Protein AF-A0A957TA31-F1 (afdb_monomer_lite)

Secondary structure (DSSP, 8-state):
--EEEEE--TT---SS-HHHHHHHHTTPEEEEEEE--HHHHTSS---HHHHHHHHHHHHHHHHHHHHTT-EEEEE--SSSGGG--

Structure (mmCIF, N/CA/C/O backbone):
data_AF-A0A957TA31-F1
#
_entry.id   AF-A0A957TA31-F1
#
loop_
_atom_site.group_PDB
_atom_site.id
_atom_site.type_symbol
_atom_site.label_atom_id
_atom_site.label_alt_id
_atom_site.label_comp_id
_atom_site.label_asym_id
_atom_site.label_entity_id
_atom_site.label_seq_id
_atom_site.pdbx_PDB_ins_code
_atom_site.Cartn_x
_atom_site.Cartn_y
_atom_site.Cartn_z
_atom_site.occupancy
_atom_site.B_iso_or_equiv
_atom_site.auth_seq_id
_atom_site.auth_comp_id
_atom_site.auth_asym_id
_atom_site.auth_atom_id
_atom_site.pdbx_PDB_model_num
ATOM 1 N N . MET A 1 1 ? -19.043 -6.847 13.573 1.00 64.00 1 MET A N 1
ATOM 2 C CA . MET A 1 1 ? -18.025 -5.855 13.169 1.00 64.00 1 MET A CA 1
ATOM 3 C C . MET A 1 1 ? -17.789 -6.034 11.684 1.00 64.00 1 MET A C 1
ATOM 5 O O . MET A 1 1 ? -17.681 -7.175 11.248 1.00 64.00 1 MET A O 1
ATOM 9 N N . THR A 1 2 ? -17.796 -4.958 10.905 1.00 83.75 2 THR A N 1
ATOM 10 C CA . THR A 1 2 ? -17.469 -4.997 9.473 1.00 83.75 2 THR A CA 1
ATOM 11 C C . THR A 1 2 ? -15.955 -5.000 9.290 1.00 83.75 2 THR A C 1
ATOM 13 O O . THR A 1 2 ? -15.259 -4.244 9.963 1.00 83.75 2 THR A O 1
ATOM 16 N N . CYS A 1 3 ? -15.447 -5.833 8.382 1.00 90.62 3 CYS A N 1
ATOM 17 C CA . CYS A 1 3 ? -14.061 -5.751 7.927 1.00 90.62 3 CYS A CA 1
ATOM 18 C C . CYS A 1 3 ? -14.010 -4.861 6.679 1.00 90.62 3 CYS A C 1
ATOM 20 O O . CYS A 1 3 ? -14.781 -5.081 5.744 1.00 90.62 3 CYS A O 1
ATOM 22 N N . LEU A 1 4 ? -13.137 -3.855 6.672 1.00 95.75 4 LEU A N 1
ATOM 23 C CA . LEU A 1 4 ? -12.916 -2.962 5.537 1.00 95.75 4 LEU A CA 1
ATOM 24 C C . LEU A 1 4 ? -11.504 -3.162 4.993 1.00 95.75 4 LEU A C 1
ATOM 26 O O . LEU A 1 4 ? -10.522 -3.054 5.726 1.00 95.75 4 LEU A O 1
ATOM 30 N N . THR A 1 5 ? -11.411 -3.425 3.688 1.00 95.88 5 THR A N 1
ATOM 31 C CA 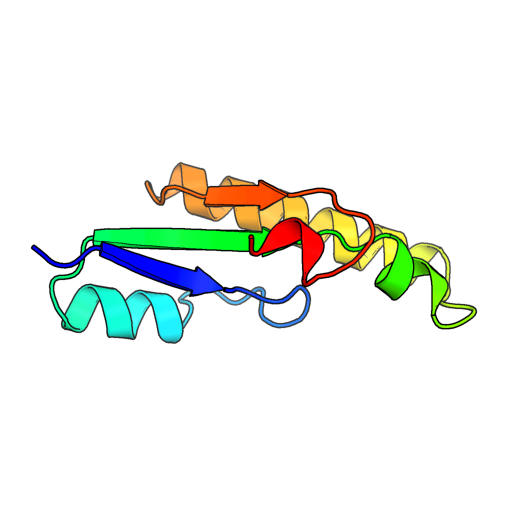. THR A 1 5 ? -10.128 -3.483 2.979 1.00 95.88 5 THR A CA 1
ATOM 32 C C . THR A 1 5 ? -9.806 -2.111 2.394 1.00 95.88 5 THR A C 1
ATOM 34 O O . THR A 1 5 ? -10.525 -1.618 1.525 1.00 95.88 5 THR A O 1
ATOM 37 N N . VAL A 1 6 ? -8.725 -1.492 2.862 1.00 96.81 6 VAL A N 1
ATOM 38 C CA . VAL A 1 6 ? -8.232 -0.193 2.393 1.00 96.81 6 VAL A CA 1
ATOM 39 C C . VAL A 1 6 ? -7.072 -0.422 1.428 1.00 96.81 6 VAL A C 1
ATOM 41 O O . VAL A 1 6 ? -6.005 -0.901 1.814 1.00 96.81 6 VAL A O 1
ATOM 44 N N . TRP A 1 7 ? -7.269 -0.071 0.157 1.00 97.62 7 TRP A N 1
ATOM 45 C CA . TRP A 1 7 ? -6.210 -0.122 -0.852 1.00 97.62 7 TRP A CA 1
ATOM 46 C C . TRP A 1 7 ? -5.360 1.150 -0.792 1.00 97.62 7 TRP A C 1
ATOM 48 O O . TRP A 1 7 ? -5.856 2.236 -1.085 1.00 97.62 7 TRP A O 1
ATOM 58 N N . ILE A 1 8 ? -4.081 1.010 -0.428 1.00 97.94 8 ILE A N 1
ATOM 59 C CA . ILE A 1 8 ? -3.117 2.118 -0.403 1.00 97.94 8 ILE A CA 1
ATOM 60 C C . ILE A 1 8 ? -2.199 2.030 -1.625 1.00 97.94 8 ILE A C 1
ATOM 62 O O . ILE A 1 8 ? -1.540 1.014 -1.880 1.00 97.94 8 ILE A O 1
ATOM 66 N N . LEU A 1 9 ? -2.149 3.118 -2.395 1.00 97.00 9 LEU A N 1
ATOM 67 C CA . LEU A 1 9 ? -1.309 3.245 -3.582 1.00 97.00 9 LEU A CA 1
ATOM 68 C C . LEU A 1 9 ? 0.121 3.683 -3.229 1.00 97.00 9 LEU A C 1
ATOM 70 O O . LEU A 1 9 ? 0.393 4.269 -2.184 1.00 97.00 9 LEU A O 1
ATOM 74 N N . GLY A 1 10 ? 1.065 3.420 -4.137 1.00 95.88 10 GLY A N 1
ATOM 75 C CA . GLY A 1 10 ? 2.487 3.719 -3.916 1.00 95.88 10 GLY A CA 1
ATOM 76 C C . GLY A 1 10 ? 2.844 5.208 -3.814 1.00 95.88 10 GLY A C 1
ATOM 77 O O . GLY A 1 10 ? 3.962 5.535 -3.432 1.00 95.88 10 GLY A O 1
ATOM 78 N N . ASP A 1 11 ? 1.922 6.099 -4.163 1.00 95.31 11 ASP A N 1
ATOM 79 C CA . ASP A 1 11 ? 2.002 7.556 -4.031 1.00 95.31 11 ASP A CA 1
ATOM 80 C C . ASP A 1 11 ? 1.210 8.109 -2.828 1.00 95.31 11 ASP A C 1
ATOM 82 O O . ASP A 1 11 ? 1.229 9.314 -2.591 1.00 95.31 11 ASP A O 1
ATOM 86 N N . GLN A 1 12 ? 0.576 7.243 -2.030 1.00 97.62 12 GLN A N 1
ATOM 87 C CA . GLN A 1 12 ? -0.240 7.590 -0.857 1.00 97.62 12 GLN A CA 1
ATOM 88 C C . GLN A 1 12 ? 0.447 7.213 0.470 1.00 97.62 12 GLN A C 1
ATOM 90 O O . GLN A 1 12 ? -0.205 6.904 1.462 1.00 97.62 12 GLN A O 1
ATOM 95 N N . LEU A 1 13 ? 1.781 7.215 0.507 1.00 97.31 13 LEU A N 1
ATOM 96 C CA . LEU A 1 13 ? 2.573 6.749 1.654 1.00 97.31 13 LEU A CA 1
ATOM 97 C C . LEU A 1 13 ? 2.668 7.825 2.754 1.00 97.31 13 LEU A C 1
ATOM 99 O O . LEU A 1 13 ? 3.739 8.368 3.022 1.00 97.31 13 LEU A O 1
ATOM 103 N N . ILE A 1 14 ? 1.522 8.169 3.346 1.00 95.31 14 ILE A N 1
ATOM 104 C CA . ILE A 1 14 ? 1.353 9.235 4.346 1.00 95.31 14 ILE A CA 1
ATOM 105 C C . ILE A 1 14 ? 0.874 8.698 5.696 1.00 95.31 14 ILE A C 1
ATOM 107 O O . ILE A 1 14 ? 0.237 7.646 5.769 1.00 95.31 14 ILE A O 1
ATOM 111 N N . ILE A 1 15 ? 1.224 9.411 6.770 1.00 87.75 15 ILE A N 1
ATOM 112 C CA . ILE A 1 15 ? 1.006 9.000 8.162 1.00 87.75 15 ILE A CA 1
ATOM 113 C C . ILE A 1 15 ? 0.615 10.241 8.985 1.00 87.75 15 ILE A C 1
ATOM 115 O O . ILE A 1 15 ? 1.423 11.169 9.056 1.00 87.75 15 ILE A O 1
ATOM 119 N N . PRO A 1 16 ? -0.578 10.278 9.613 1.00 91.31 16 PRO A N 1
ATOM 120 C CA . PRO A 1 16 ? -1.664 9.296 9.500 1.00 91.31 16 PRO A CA 1
ATOM 121 C C . PRO A 1 16 ? -2.236 9.214 8.071 1.00 91.31 16 PRO A C 1
ATOM 123 O O . PRO A 1 16 ? -2.166 10.175 7.305 1.00 91.31 16 PRO A O 1
ATOM 126 N N . HIS A 1 17 ? -2.793 8.056 7.702 1.00 97.06 17 HIS A N 1
ATOM 127 C CA . HIS A 1 17 ? -3.424 7.859 6.394 1.00 97.06 17 HIS A CA 1
ATOM 128 C C . HIS A 1 17 ? -4.942 8.071 6.501 1.00 97.06 17 HIS A C 1
ATOM 130 O O . HIS A 1 17 ? -5.598 7.317 7.221 1.00 97.06 17 HIS A O 1
ATOM 136 N N . PRO A 1 18 ? -5.543 9.020 5.757 1.00 96.81 18 PRO A N 1
ATOM 137 C CA . PRO A 1 18 ? -6.927 9.441 5.982 1.00 96.81 18 PRO A CA 1
ATOM 138 C C . PRO A 1 18 ? -7.951 8.318 5.771 1.00 96.81 18 PRO A C 1
ATOM 140 O O . PRO A 1 18 ? -8.945 8.261 6.484 1.00 96.81 18 PRO A O 1
ATOM 143 N N . ALA A 1 19 ? -7.700 7.383 4.846 1.00 96.38 19 ALA A N 1
ATOM 144 C CA . ALA A 1 19 ? -8.598 6.243 4.640 1.00 96.38 19 ALA A CA 1
ATOM 145 C C . ALA A 1 19 ? -8.516 5.175 5.751 1.00 96.38 19 ALA A C 1
ATOM 147 O O . ALA A 1 19 ? -9.457 4.402 5.896 1.00 96.38 19 ALA A O 1
ATOM 148 N N . LEU A 1 20 ? -7.418 5.125 6.523 1.00 96.25 20 LEU A N 1
ATOM 149 C CA . LEU A 1 20 ? -7.328 4.258 7.706 1.00 96.25 20 LEU A CA 1
ATOM 150 C C . LEU A 1 20 ? -8.087 4.909 8.864 1.00 96.25 20 LEU A C 1
ATOM 152 O O . LEU A 1 20 ? -8.996 4.290 9.402 1.00 96.25 20 LEU A O 1
ATOM 156 N N . THR A 1 21 ? -7.813 6.192 9.131 1.00 95.88 21 THR A N 1
ATOM 157 C CA . THR A 1 21 ? -8.519 6.992 10.145 1.00 95.88 21 THR A CA 1
ATOM 158 C C . THR A 1 21 ? -10.035 6.963 9.943 1.00 95.88 21 THR A C 1
ATOM 160 O O . THR A 1 21 ? -10.769 6.648 10.870 1.00 95.88 21 THR A O 1
ATOM 163 N N . TRP A 1 22 ? -10.518 7.179 8.715 1.00 96.00 22 TRP A N 1
ATOM 164 C CA . TRP A 1 22 ? -11.951 7.099 8.420 1.00 96.00 22 TRP A CA 1
ATOM 165 C C . TRP A 1 22 ? -12.549 5.709 8.700 1.00 96.00 22 TRP A C 1
ATOM 167 O O . TRP A 1 22 ? -13.664 5.607 9.212 1.00 96.00 22 TRP A O 1
ATOM 177 N N . ALA A 1 23 ? -11.827 4.630 8.378 1.00 94.88 23 ALA A N 1
ATOM 178 C CA . ALA A 1 23 ? -12.297 3.262 8.601 1.00 94.88 23 ALA A CA 1
ATOM 179 C C . ALA A 1 23 ? -12.306 2.885 10.098 1.00 94.88 23 ALA A C 1
ATOM 181 O O . ALA A 1 23 ? -13.217 2.191 10.553 1.00 94.88 23 ALA A O 1
ATOM 182 N N . GLU A 1 24 ? -11.343 3.395 10.869 1.00 93.06 24 GLU A N 1
ATOM 183 C CA . GLU A 1 24 ? -11.297 3.301 12.334 1.00 93.06 24 GLU A CA 1
ATOM 184 C C . GLU A 1 24 ? -12.458 4.066 12.984 1.00 93.06 24 GLU A C 1
ATOM 186 O O . GLU A 1 24 ? -13.119 3.535 13.876 1.00 93.06 24 GLU A O 1
ATOM 191 N N . GLU A 1 25 ? -12.781 5.265 12.485 1.00 95.12 25 GLU A N 1
ATOM 192 C CA . GLU A 1 25 ? -13.948 6.056 12.907 1.00 95.12 25 GLU A CA 1
ATOM 193 C C . GLU A 1 25 ? -15.284 5.335 12.638 1.00 95.12 25 GLU A C 1
ATOM 195 O O . GLU A 1 25 ? -16.247 5.544 13.376 1.00 95.12 25 GLU A O 1
ATOM 200 N N . GLN A 1 26 ? -15.353 4.440 11.641 1.00 94.12 26 GLN A N 1
ATOM 201 C CA . GLN A 1 26 ? -16.524 3.571 11.424 1.00 94.12 26 GLN A CA 1
ATOM 202 C C . GLN A 1 26 ? -16.587 2.370 12.392 1.00 94.12 26 GLN A C 1
ATOM 204 O O . GLN A 1 26 ? -17.508 1.556 12.301 1.00 94.12 26 GLN A O 1
ATOM 209 N N . GLY A 1 27 ? -15.606 2.198 13.287 1.00 92.56 27 GLY A N 1
ATOM 210 C CA . GLY A 1 27 ? -15.497 1.026 14.163 1.00 92.56 27 GLY A CA 1
ATOM 211 C C . GLY A 1 27 ? -15.238 -0.285 13.407 1.00 92.56 27 GLY A C 1
ATOM 212 O O . GLY A 1 27 ? -15.583 -1.366 13.896 1.00 92.56 27 GLY A O 1
ATOM 213 N N . ALA A 1 28 ? -14.683 -0.204 12.194 1.00 91.12 28 ALA A N 1
ATOM 214 C CA . ALA A 1 28 ? -14.386 -1.365 11.367 1.00 91.12 28 ALA A CA 1
ATOM 215 C C . ALA A 1 28 ? -13.049 -2.015 11.750 1.00 91.12 28 ALA A C 1
ATOM 217 O O . ALA A 1 28 ? -12.106 -1.353 12.178 1.00 91.12 28 ALA A O 1
ATOM 218 N N . THR A 1 29 ? -12.932 -3.322 11.519 1.00 92.81 29 THR A N 1
ATOM 219 C CA . THR A 1 29 ? -11.618 -3.973 11.458 1.00 92.81 29 THR A CA 1
ATOM 220 C C . THR A 1 29 ? -10.972 -3.597 10.127 1.00 92.81 29 THR A C 1
ATOM 222 O O . THR A 1 29 ? -11.576 -3.813 9.076 1.00 92.81 29 THR A O 1
ATOM 225 N N . VAL A 1 30 ? -9.771 -3.018 10.159 1.00 95.56 30 VAL A N 1
ATOM 226 C CA . VAL A 1 30 ? -9.104 -2.487 8.962 1.00 95.56 30 VAL A CA 1
ATOM 227 C C . VAL A 1 30 ? -8.014 -3.439 8.480 1.00 95.56 30 VAL A C 1
ATOM 229 O O . VAL A 1 30 ? -7.077 -3.749 9.215 1.00 95.56 30 VAL A O 1
ATOM 232 N N . ARG A 1 31 ? -8.121 -3.855 7.217 1.00 96.19 31 ARG A N 1
ATOM 233 C CA . ARG A 1 31 ? -7.107 -4.622 6.489 1.00 96.19 31 ARG A CA 1
ATOM 234 C C . ARG A 1 31 ? -6.549 -3.759 5.366 1.00 96.19 31 ARG A C 1
ATOM 236 O O . ARG A 1 31 ? -7.308 -3.146 4.621 1.00 96.19 31 ARG A O 1
ATOM 243 N N . VAL A 1 32 ? -5.234 -3.686 5.233 1.00 97.69 32 VAL A N 1
ATOM 244 C CA . VAL A 1 32 ? -4.566 -2.865 4.218 1.00 97.69 32 VAL A CA 1
ATOM 245 C C . VAL A 1 32 ? -4.094 -3.750 3.077 1.00 97.69 32 VAL A C 1
ATOM 247 O O . VAL A 1 32 ? -3.442 -4.761 3.318 1.00 97.69 32 VAL A O 1
ATOM 250 N N . VAL A 1 33 ? -4.353 -3.343 1.835 1.00 98.19 33 VAL A N 1
ATOM 251 C CA . VAL A 1 33 ? -3.775 -3.983 0.645 1.00 98.19 33 VAL A CA 1
ATOM 252 C C . VAL A 1 33 ? -2.876 -3.008 -0.113 1.00 98.19 33 VAL A C 1
ATOM 254 O O . VAL A 1 33 ? -3.212 -1.840 -0.307 1.00 98.19 33 VAL A O 1
ATOM 257 N N . MET A 1 34 ? -1.710 -3.488 -0.545 1.00 98.56 34 MET A N 1
ATOM 258 C CA . MET A 1 34 ? -0.723 -2.758 -1.344 1.00 98.56 34 MET A CA 1
ATOM 259 C C . MET A 1 34 ? -0.183 -3.671 -2.451 1.00 98.56 34 MET A C 1
ATOM 261 O O . MET A 1 34 ? 0.193 -4.811 -2.183 1.00 98.56 34 MET A O 1
ATOM 265 N N . VAL A 1 35 ? -0.102 -3.181 -3.697 1.00 98.44 35 VAL A N 1
ATOM 266 C CA . VAL A 1 35 ? 0.198 -4.035 -4.868 1.00 98.44 35 VAL A CA 1
ATOM 267 C C . VAL A 1 35 ? 1.388 -3.527 -5.701 1.00 98.44 35 VAL A C 1
ATOM 269 O O . VAL A 1 35 ? 1.368 -2.430 -6.259 1.00 98.44 35 VAL A O 1
ATOM 272 N N . GLU A 1 36 ? 2.418 -4.363 -5.869 1.00 97.50 36 GLU A N 1
AT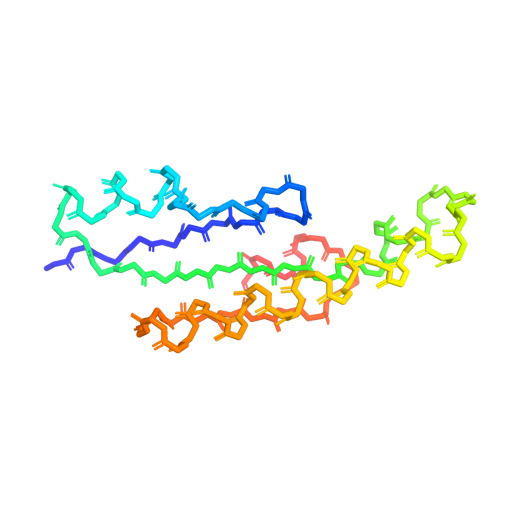OM 273 C CA . GLU A 1 36 ? 3.698 -4.054 -6.536 1.00 97.50 36 GLU A CA 1
ATOM 274 C C . GLU A 1 36 ? 3.686 -4.317 -8.067 1.00 97.50 36 GLU A C 1
ATOM 276 O O . GLU A 1 36 ? 4.630 -4.896 -8.614 1.00 97.50 36 GLU A O 1
ATOM 281 N N . SER A 1 37 ? 2.624 -3.933 -8.793 1.00 97.25 37 SER A N 1
ATOM 282 C CA . SER A 1 37 ? 2.384 -4.379 -10.187 1.00 97.25 37 SER A CA 1
ATOM 283 C C . SER A 1 37 ? 3.621 -4.299 -11.107 1.00 97.25 37 SER A C 1
ATOM 285 O O . SER A 1 37 ? 4.173 -3.226 -11.388 1.00 97.25 37 SER A O 1
ATOM 287 N N . ARG A 1 38 ? 4.038 -5.452 -11.648 1.00 95.94 38 ARG A N 1
ATOM 288 C CA . ARG A 1 38 ? 5.123 -5.558 -12.644 1.00 95.94 38 ARG A CA 1
ATOM 289 C C . ARG A 1 38 ? 4.768 -4.829 -13.945 1.00 95.94 38 ARG A C 1
ATOM 291 O O .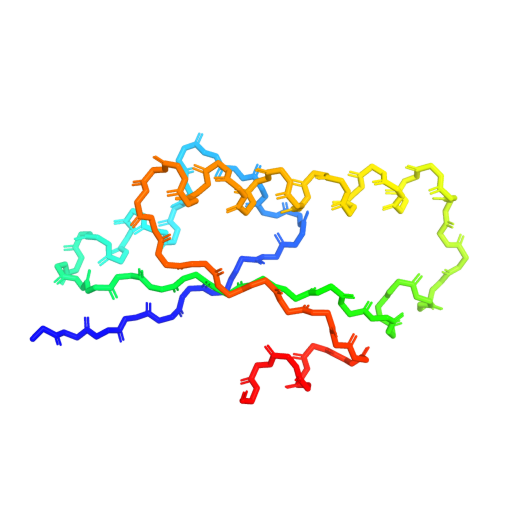 ARG A 1 38 ? 5.608 -4.103 -14.480 1.00 95.94 38 ARG A O 1
ATOM 298 N N . ARG A 1 39 ? 3.518 -4.945 -14.413 1.00 95.81 39 ARG A N 1
ATOM 299 C CA . ARG A 1 39 ? 2.973 -4.227 -15.581 1.00 95.81 39 ARG A CA 1
ATOM 300 C C . ARG A 1 39 ? 3.055 -2.714 -15.383 1.00 95.81 39 ARG A C 1
ATOM 302 O O . ARG A 1 39 ? 3.508 -2.012 -16.283 1.00 95.81 39 ARG A O 1
ATOM 309 N N . ARG A 1 40 ? 2.700 -2.197 -14.197 1.00 93.62 40 ARG A N 1
ATOM 310 C CA . ARG A 1 40 ? 2.811 -0.758 -13.898 1.00 93.62 40 ARG A CA 1
ATOM 311 C C . ARG A 1 40 ? 4.263 -0.283 -13.927 1.00 93.62 40 ARG A C 1
ATOM 313 O O . ARG A 1 40 ? 4.539 0.718 -14.581 1.00 93.62 40 ARG A O 1
ATOM 320 N N . ARG A 1 41 ? 5.191 -1.020 -13.303 1.00 92.56 41 ARG A N 1
ATOM 321 C CA . ARG A 1 41 ? 6.635 -0.703 -13.302 1.00 92.56 41 ARG A CA 1
ATOM 322 C C . ARG A 1 41 ? 7.272 -0.663 -14.694 1.00 92.56 41 ARG A C 1
ATOM 324 O O . ARG A 1 41 ? 8.276 0.018 -14.868 1.00 92.56 41 ARG A O 1
ATOM 331 N N . ARG A 1 42 ? 6.702 -1.381 -15.667 1.00 93.56 42 ARG A N 1
ATOM 332 C CA . ARG A 1 42 ? 7.187 -1.461 -17.056 1.00 93.56 42 ARG A CA 1
ATOM 333 C C . ARG A 1 42 ? 6.398 -0.597 -18.052 1.00 93.56 42 ARG A C 1
ATOM 335 O O . ARG A 1 42 ? 6.746 -0.592 -19.226 1.00 93.56 42 ARG A O 1
ATOM 342 N N . LYS A 1 43 ? 5.365 0.144 -17.616 1.00 93.12 43 LYS A N 1
ATOM 343 C CA . LYS A 1 43 ? 4.477 0.921 -18.511 1.00 93.12 43 LYS A CA 1
ATOM 344 C C . LYS A 1 43 ? 5.211 2.006 -19.317 1.00 93.12 43 LYS A C 1
ATOM 346 O O . LYS A 1 43 ? 4.776 2.349 -20.410 1.00 93.12 43 LYS A O 1
ATOM 351 N N . MET A 1 44 ? 6.278 2.578 -18.766 1.00 94.00 44 MET A N 1
ATOM 352 C CA . MET A 1 44 ? 7.070 3.655 -19.370 1.00 94.00 44 MET A CA 1
ATOM 353 C C . MET A 1 44 ? 8.555 3.466 -19.019 1.00 94.00 44 MET A C 1
ATOM 355 O O . MET A 1 44 ? 8.850 2.758 -18.050 1.00 94.00 44 MET A O 1
ATOM 359 N N . PRO A 1 45 ? 9.497 4.113 -19.736 1.00 93.69 45 PRO A N 1
ATOM 360 C CA . PRO A 1 45 ? 10.922 4.114 -19.395 1.00 93.69 45 PRO A CA 1
ATOM 361 C C . PRO A 1 45 ? 11.206 4.964 -18.139 1.00 93.69 45 PRO A C 1
ATOM 363 O O . PRO A 1 45 ? 11.835 6.019 -18.190 1.00 93.69 45 PRO A O 1
ATOM 366 N N . TYR A 1 46 ? 10.711 4.522 -16.982 1.00 94.50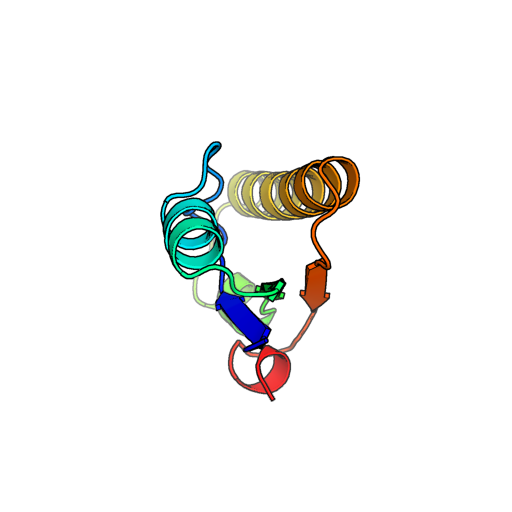 46 TYR A N 1
ATOM 367 C CA . TYR A 1 46 ? 10.934 5.197 -15.708 1.00 94.50 46 TYR A CA 1
ATOM 368 C C . TYR A 1 46 ? 12.409 5.135 -15.296 1.00 94.50 46 TYR A C 1
ATOM 370 O O . TYR A 1 46 ? 13.067 4.096 -15.392 1.00 94.50 46 TYR A O 1
ATOM 378 N N . HIS A 1 47 ? 12.920 6.241 -14.754 1.00 96.69 47 HIS A N 1
ATOM 379 C CA . HIS A 1 47 ? 14.286 6.306 -14.249 1.00 96.69 47 HIS A CA 1
ATOM 380 C C . HIS A 1 47 ? 14.515 5.276 -13.127 1.00 96.69 47 HIS A C 1
ATOM 382 O O . HIS A 1 47 ? 13.787 5.266 -12.130 1.00 96.69 47 HIS A O 1
ATOM 388 N N . ARG A 1 48 ? 15.554 4.435 -13.251 1.00 95.56 48 ARG A N 1
ATOM 389 C CA . ARG A 1 48 ? 15.791 3.289 -12.347 1.00 95.56 48 ARG A CA 1
ATOM 390 C C . ARG A 1 48 ? 15.827 3.686 -10.867 1.00 95.56 48 ARG A C 1
ATOM 392 O O . ARG A 1 48 ? 15.185 3.026 -10.057 1.00 95.56 48 ARG A O 1
ATOM 399 N N . ARG A 1 49 ? 16.486 4.803 -10.517 1.00 97.69 49 ARG A N 1
ATOM 400 C CA . ARG A 1 49 ? 16.530 5.300 -9.124 1.00 97.69 49 ARG A CA 1
ATOM 401 C C . ARG A 1 49 ? 15.140 5.668 -8.581 1.00 97.69 49 ARG A C 1
ATOM 403 O O . ARG A 1 49 ? 14.876 5.415 -7.415 1.00 97.69 49 ARG A O 1
ATOM 410 N N . ARG A 1 50 ? 14.236 6.199 -9.421 1.00 95.19 50 ARG A N 1
ATOM 411 C CA . ARG A 1 50 ? 12.853 6.532 -9.025 1.00 95.19 50 ARG A CA 1
ATOM 412 C C . ARG A 1 50 ? 12.034 5.270 -8.756 1.00 95.19 50 ARG A C 1
ATOM 414 O O . ARG A 1 50 ? 11.279 5.247 -7.793 1.00 95.19 50 ARG A O 1
ATOM 421 N N . LEU A 1 51 ? 12.194 4.230 -9.581 1.00 96.00 51 LEU A N 1
ATOM 422 C CA . LEU A 1 51 ? 11.546 2.937 -9.339 1.00 96.00 51 LEU A CA 1
ATOM 423 C C . LEU A 1 51 ? 12.038 2.303 -8.033 1.00 96.00 51 LEU A C 1
ATOM 425 O O . LEU A 1 51 ? 11.215 1.887 -7.230 1.00 96.00 51 LEU A O 1
ATOM 429 N N . VAL A 1 52 ? 13.354 2.267 -7.797 1.00 96.94 52 VAL A N 1
ATOM 430 C CA . VAL A 1 52 ? 13.916 1.724 -6.548 1.00 96.94 52 VAL A CA 1
ATOM 431 C C . VAL A 1 52 ? 13.409 2.504 -5.333 1.00 96.94 52 VAL A C 1
ATOM 433 O O . VAL A 1 52 ? 12.923 1.881 -4.396 1.00 96.94 52 VAL A O 1
ATOM 436 N N . LEU A 1 53 ? 13.438 3.843 -5.376 1.00 97.50 53 LEU A N 1
ATOM 437 C CA . LEU A 1 53 ? 12.922 4.699 -4.304 1.00 97.50 53 LEU A CA 1
ATOM 438 C C . LEU A 1 53 ? 11.449 4.400 -3.987 1.00 97.50 53 LEU A C 1
ATOM 440 O O . LEU A 1 53 ? 11.119 4.154 -2.833 1.00 97.50 53 LEU A O 1
ATOM 444 N N . LEU A 1 54 ? 10.584 4.372 -5.008 1.00 97.19 54 LEU A N 1
ATOM 445 C CA . LEU A 1 54 ? 9.149 4.124 -4.844 1.00 97.19 54 LEU A CA 1
ATOM 446 C C . LEU A 1 54 ? 8.874 2.752 -4.214 1.00 97.19 54 LEU A C 1
ATOM 448 O O . LEU A 1 54 ? 8.100 2.644 -3.269 1.00 97.19 54 LEU A O 1
ATOM 452 N N . LEU A 1 55 ? 9.527 1.701 -4.716 1.00 97.56 55 LEU A N 1
ATOM 453 C CA . LEU A 1 55 ? 9.317 0.336 -4.230 1.00 97.56 55 LEU A CA 1
ATOM 454 C C . LEU A 1 55 ? 9.881 0.145 -2.821 1.00 97.56 55 LEU A C 1
ATOM 456 O O . LEU A 1 55 ? 9.250 -0.512 -2.000 1.00 97.56 55 LEU A O 1
ATOM 460 N N . SER A 1 56 ? 11.031 0.753 -2.518 1.00 98.31 56 SER A N 1
ATOM 461 C CA . SER A 1 56 ? 11.584 0.761 -1.163 1.00 98.31 56 SER A CA 1
ATOM 462 C C . SER A 1 56 ? 10.634 1.473 -0.201 1.00 98.31 56 SER A C 1
ATOM 464 O O . SER A 1 56 ? 10.270 0.897 0.817 1.00 98.31 56 SER A O 1
ATOM 466 N N . ALA A 1 57 ? 10.155 2.671 -0.554 1.00 98.31 57 ALA A N 1
ATOM 467 C CA . ALA A 1 57 ? 9.203 3.419 0.263 1.00 98.31 57 ALA A CA 1
ATOM 468 C C . ALA A 1 57 ? 7.923 2.609 0.527 1.00 98.31 57 ALA A C 1
ATOM 470 O O . ALA A 1 57 ? 7.523 2.475 1.678 1.00 98.31 57 ALA A O 1
ATOM 471 N N . MET A 1 58 ? 7.335 1.978 -0.499 1.00 98.50 58 MET A N 1
ATOM 472 C CA . MET A 1 58 ? 6.153 1.120 -0.333 1.00 98.50 58 MET A CA 1
ATOM 473 C C . MET A 1 58 ? 6.393 -0.052 0.632 1.00 98.50 58 MET A C 1
ATOM 475 O O . MET A 1 58 ? 5.510 -0.376 1.420 1.00 98.50 58 MET A O 1
ATOM 479 N N . ARG A 1 59 ? 7.562 -0.705 0.569 1.00 98.56 59 ARG A N 1
ATOM 480 C CA . ARG A 1 59 ? 7.897 -1.853 1.434 1.00 98.56 59 ARG A CA 1
ATOM 481 C C . ARG A 1 59 ? 8.122 -1.433 2.885 1.00 98.56 59 ARG A C 1
ATOM 483 O O . ARG A 1 59 ? 7.632 -2.103 3.785 1.00 98.56 59 ARG A O 1
ATOM 490 N N . HIS A 1 60 ? 8.830 -0.323 3.100 1.00 98.50 60 HIS A N 1
ATOM 491 C CA . HIS A 1 60 ? 9.044 0.239 4.435 1.00 98.50 60 HIS A CA 1
ATOM 492 C C . HIS A 1 60 ? 7.731 0.744 5.048 1.00 98.50 60 HIS A C 1
ATOM 494 O O . HIS A 1 60 ? 7.458 0.454 6.204 1.00 98.50 60 HIS A O 1
ATOM 500 N N . TYR A 1 61 ? 6.873 1.400 4.263 1.00 98.56 61 TYR A N 1
ATOM 501 C CA . TYR A 1 61 ? 5.550 1.841 4.708 1.00 98.56 61 TYR A CA 1
ATOM 502 C C . TYR A 1 61 ? 4.647 0.665 5.117 1.00 98.56 61 TYR A C 1
ATOM 504 O O . TYR A 1 61 ? 4.019 0.695 6.171 1.00 98.56 61 TYR A O 1
ATOM 512 N N . ALA A 1 62 ? 4.636 -0.417 4.330 1.00 98.50 62 ALA A N 1
ATOM 513 C CA . ALA A 1 62 ? 3.916 -1.641 4.682 1.00 98.50 62 ALA A CA 1
ATOM 514 C C . ALA A 1 62 ? 4.424 -2.274 5.989 1.00 98.50 62 ALA A C 1
ATOM 516 O O . ALA A 1 62 ? 3.638 -2.838 6.746 1.00 98.50 62 ALA A O 1
ATOM 517 N N . GLN A 1 63 ? 5.729 -2.182 6.257 1.00 98.44 63 GLN A N 1
ATOM 518 C CA . GLN A 1 63 ? 6.325 -2.643 7.508 1.00 98.44 63 GLN A CA 1
ATOM 519 C C . GLN A 1 63 ? 5.940 -1.739 8.691 1.00 98.44 63 GLN A C 1
ATOM 521 O O . GLN A 1 63 ? 5.505 -2.251 9.717 1.00 98.44 63 GLN A O 1
ATOM 526 N N . GLU A 1 64 ? 5.992 -0.416 8.527 1.00 97.88 64 GLU A N 1
ATOM 527 C CA . GLU A 1 64 ? 5.593 0.544 9.564 1.00 97.88 64 GLU A CA 1
ATOM 528 C C . GLU A 1 64 ? 4.101 0.418 9.935 1.00 97.88 64 GLU A C 1
ATOM 530 O O . GLU A 1 64 ? 3.724 0.567 11.097 1.00 97.88 64 GLU A O 1
ATOM 535 N N . LEU A 1 65 ? 3.234 0.087 8.970 1.00 97.38 65 LEU A N 1
ATOM 536 C CA . LEU A 1 65 ? 1.830 -0.233 9.247 1.00 97.38 65 LEU A CA 1
ATOM 537 C C . LEU A 1 65 ? 1.670 -1.543 10.041 1.00 97.38 65 LEU A C 1
ATOM 539 O O . LEU A 1 65 ? 0.867 -1.590 10.971 1.00 97.38 65 LEU A O 1
ATOM 543 N N . ARG A 1 66 ? 2.450 -2.591 9.745 1.00 97.56 66 ARG A N 1
ATOM 544 C CA . ARG A 1 66 ? 2.438 -3.831 10.551 1.00 97.56 66 ARG A CA 1
ATOM 545 C C . ARG A 1 66 ? 2.917 -3.589 11.979 1.00 97.56 66 ARG A C 1
ATOM 547 O O . ARG A 1 66 ? 2.338 -4.128 12.913 1.00 97.56 66 ARG A O 1
ATOM 554 N N . GLU A 1 67 ? 3.931 -2.747 12.156 1.00 97.44 67 GLU A N 1
ATOM 555 C CA . GLU A 1 67 ? 4.443 -2.341 13.474 1.00 97.44 67 GLU A CA 1
ATOM 556 C C . GLU A 1 67 ? 3.415 -1.530 14.282 1.00 97.44 67 GLU A C 1
ATOM 558 O O . GLU A 1 67 ? 3.422 -1.578 15.509 1.00 97.44 67 GLU A O 1
ATOM 563 N N . LYS A 1 68 ? 2.473 -0.860 13.605 1.00 94.62 68 LYS A N 1
ATOM 564 C CA . LYS A 1 68 ? 1.297 -0.205 14.210 1.00 94.62 68 LYS A CA 1
ATOM 565 C C . LYS A 1 68 ? 0.102 -1.143 14.428 1.00 94.62 68 LYS A C 1
ATOM 567 O O . LYS A 1 68 ? -0.916 -0.703 14.949 1.00 94.62 68 LYS A O 1
ATOM 572 N N . GLY A 1 69 ? 0.224 -2.422 14.070 1.00 95.38 69 GLY A N 1
ATOM 573 C CA . GLY A 1 69 ? -0.787 -3.453 14.313 1.00 95.38 69 GLY A CA 1
ATOM 574 C C . GLY A 1 69 ? -1.800 -3.677 13.184 1.00 95.38 69 GLY A C 1
ATOM 575 O O . GLY A 1 69 ? -2.723 -4.466 13.374 1.00 95.38 69 GLY A O 1
ATOM 576 N N . TYR A 1 70 ? -1.649 -3.042 12.016 1.00 96.06 70 TYR A N 1
ATOM 577 C CA . TYR A 1 70 ? -2.523 -3.321 10.869 1.00 96.06 70 TYR A CA 1
ATOM 578 C C . TYR A 1 70 ? -2.203 -4.681 10.227 1.00 96.06 70 TYR A C 1
ATOM 580 O O . TYR A 1 70 ? -1.037 -5.047 10.050 1.00 96.06 70 TYR A O 1
ATOM 588 N N . GLU A 1 71 ? -3.236 -5.399 9.776 1.00 96.56 71 GLU A N 1
ATOM 589 C CA . GLU A 1 71 ? -3.068 -6.498 8.819 1.00 96.56 71 GLU A CA 1
ATOM 590 C C . GLU A 1 71 ? -2.725 -5.894 7.445 1.00 96.56 71 GLU A C 1
ATOM 592 O O . GLU A 1 71 ? -3.497 -5.092 6.921 1.00 96.56 71 GLU A O 1
ATOM 597 N N . VAL A 1 72 ? -1.565 -6.239 6.868 1.00 98.06 72 VAL A N 1
ATOM 598 C CA . VAL A 1 72 ? -1.084 -5.649 5.601 1.00 98.06 72 VAL A CA 1
ATOM 599 C C . VAL A 1 72 ? -0.737 -6.721 4.567 1.00 98.06 72 VAL A C 1
ATOM 601 O O . VAL A 1 72 ? 0.346 -7.322 4.615 1.00 98.06 72 VAL A O 1
ATOM 604 N N . ASP A 1 73 ? -1.610 -6.872 3.574 1.00 97.88 73 ASP A N 1
ATOM 605 C CA . ASP A 1 73 ? -1.371 -7.633 2.350 1.00 97.88 73 ASP A CA 1
ATOM 606 C C . ASP A 1 73 ? -0.448 -6.849 1.418 1.00 97.88 73 ASP A C 1
ATOM 608 O O . ASP A 1 73 ? -0.840 -5.861 0.794 1.00 97.88 73 ASP A O 1
ATOM 612 N N . TYR A 1 74 ? 0.798 -7.303 1.296 1.00 98.44 74 TYR A N 1
ATOM 613 C CA . TYR A 1 74 ? 1.755 -6.726 0.356 1.00 98.44 74 TYR A CA 1
ATOM 614 C C . TYR A 1 74 ? 1.982 -7.681 -0.816 1.00 98.44 74 TYR A C 1
ATOM 616 O O . TYR A 1 74 ? 2.783 -8.614 -0.730 1.00 98.44 74 TYR A O 1
ATOM 624 N N . VAL A 1 75 ? 1.262 -7.458 -1.915 1.00 98.00 75 VAL A N 1
ATOM 625 C CA . VAL A 1 75 ? 1.164 -8.404 -3.033 1.00 98.00 75 VAL A CA 1
ATOM 626 C C . VAL A 1 75 ? 2.078 -7.994 -4.188 1.00 98.00 75 VAL A C 1
ATOM 628 O O . VAL A 1 75 ? 1.979 -6.891 -4.726 1.00 98.00 75 VAL A O 1
ATOM 631 N N . VAL A 1 76 ? 2.947 -8.900 -4.644 1.00 97.75 76 VAL A N 1
ATOM 632 C CA . VAL A 1 76 ? 3.745 -8.706 -5.868 1.00 97.75 76 VAL A CA 1
ATOM 633 C C . VAL A 1 76 ? 3.084 -9.442 -7.033 1.00 97.75 76 VAL A C 1
ATOM 635 O O . VAL A 1 76 ? 3.334 -10.624 -7.249 1.00 97.75 76 VAL A O 1
ATOM 638 N N . ALA A 1 77 ? 2.270 -8.724 -7.806 1.00 97.81 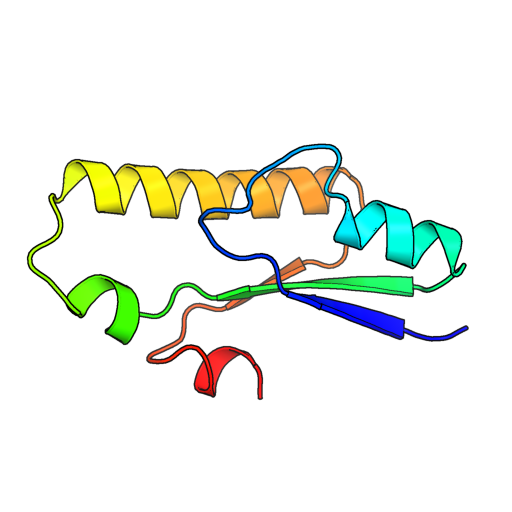77 ALA A N 1
ATOM 639 C CA . ALA A 1 77 ? 1.491 -9.269 -8.920 1.00 97.81 77 ALA A CA 1
ATOM 640 C C . ALA A 1 77 ? 1.936 -8.734 -10.297 1.00 97.81 77 ALA A C 1
ATOM 642 O O . ALA A 1 77 ? 2.704 -7.765 -10.406 1.00 97.81 77 ALA A O 1
ATOM 643 N N . ASP A 1 78 ? 1.446 -9.352 -11.377 1.00 96.81 78 ASP A N 1
ATOM 644 C CA . ASP A 1 78 ? 1.675 -8.859 -12.736 1.00 96.81 78 ASP A CA 1
ATOM 645 C C . ASP A 1 78 ? 0.880 -7.567 -12.990 1.00 96.81 78 ASP A C 1
ATOM 647 O O . ASP A 1 78 ? 1.488 -6.523 -13.259 1.00 96.81 78 ASP A O 1
ATOM 651 N N . SER A 1 79 ? -0.444 -7.557 -12.807 1.00 96.81 79 SER A N 1
ATOM 652 C CA . SER A 1 79 ? -1.259 -6.330 -12.813 1.00 96.81 79 SER A CA 1
ATOM 653 C C . SER A 1 79 ? -1.717 -5.890 -11.410 1.00 96.81 79 SER A C 1
ATOM 655 O O . SER A 1 79 ? -1.313 -6.472 -10.410 1.00 96.81 79 SER A O 1
ATOM 657 N N . PHE A 1 80 ? -2.495 -4.803 -11.327 1.00 95.88 80 PHE A N 1
ATOM 658 C CA . PHE A 1 80 ? -3.195 -4.439 -10.086 1.00 95.88 80 PHE A CA 1
ATOM 659 C C . PHE A 1 80 ? -4.420 -5.325 -9.846 1.00 95.88 80 PHE A C 1
ATOM 661 O O . PHE A 1 80 ? -4.692 -5.672 -8.709 1.00 95.88 80 PHE A O 1
ATOM 668 N N . GLU A 1 81 ? -5.113 -5.720 -10.914 1.00 96.00 81 GLU A N 1
ATOM 669 C CA . GLU A 1 81 ? -6.288 -6.591 -10.853 1.00 96.00 81 GLU A CA 1
ATOM 670 C C . GLU A 1 81 ? -5.920 -7.960 -10.271 1.00 96.00 81 GLU A C 1
ATOM 672 O O . GLU A 1 81 ? -6.553 -8.415 -9.331 1.00 96.00 81 GLU A O 1
ATOM 677 N N . ASP A 1 82 ? -4.818 -8.559 -10.733 1.00 95.88 82 ASP A N 1
ATOM 678 C CA . ASP A 1 82 ? -4.328 -9.849 -10.217 1.00 95.88 82 ASP A CA 1
ATOM 679 C C . AS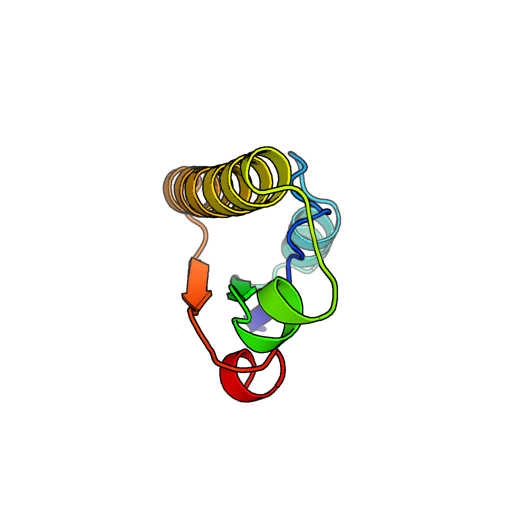P A 1 82 ? -3.867 -9.791 -8.747 1.00 95.88 82 ASP A C 1
ATOM 681 O O . ASP A 1 82 ? -3.631 -10.834 -8.150 1.00 95.88 82 ASP A O 1
ATOM 685 N N . GLY A 1 83 ? -3.689 -8.591 -8.178 1.00 94.19 83 GLY A N 1
ATOM 686 C CA . GLY A 1 83 ? -3.331 -8.381 -6.771 1.00 94.19 83 GLY A CA 1
ATOM 687 C C . GLY A 1 83 ? -4.474 -7.860 -5.895 1.00 94.19 83 GLY A C 1
ATOM 688 O O . GLY A 1 83 ? -4.217 -7.514 -4.746 1.00 94.19 83 GLY A O 1
ATOM 689 N N . LEU A 1 84 ? -5.692 -7.761 -6.440 1.00 92.81 84 LEU A N 1
ATOM 690 C CA . LEU A 1 84 ? -6.922 -7.344 -5.748 1.00 92.81 84 LEU A CA 1
ATOM 691 C C . LEU A 1 84 ? -8.055 -8.388 -5.877 1.00 92.81 84 LEU A C 1
ATOM 693 O O . LEU A 1 84 ? -9.198 -8.084 -5.539 1.00 92.81 84 LEU A O 1
ATOM 697 N N . ARG A 1 85 ? -7.751 -9.574 -6.420 1.00 79.44 85 ARG A N 1
ATOM 698 C CA . ARG A 1 85 ? -8.653 -10.735 -6.482 1.00 79.44 85 ARG A CA 1
ATOM 699 C C . ARG A 1 85 ? -8.530 -11.596 -5.229 1.00 79.44 85 ARG A C 1
ATOM 701 O O . ARG A 1 85 ? -7.408 -11.640 -4.680 1.00 79.44 85 ARG A O 1
#

Sequence (85 aa):
MTCLTVWILGDQLIIPHPALTWAEEQGATVRVVMVESRRRRRKMPYHRRRLVLLLSAMRHYAQELREKGYEVDYVVADSFEDGLR

Foldseek 3Di:
DAEDEAEDELVQLDPPRVVVVVCVVVVHQYAYEYEQAPCVLPVDPDDPVVNVVSVVSSVVSQVVVVVVPHHYHYYYYNHVVRRVD

pLDDT: mean 95.35, std 4.58, range [64.0, 98.56]

Radius of gyration: 13.61 Å; chains: 1; bounding box: 35×20×34 Å